Protein AF-A0A7J9ZXG4-F1 (afdb_monomer)

Nearest PDB structures (foldseek):
  6x08-assembly1_B  TM=4.853E-01  e=4.609E+00  Saccharomyces cerevisiae S288C
  3f3g-assembly1_C  TM=4.371E-01  e=4.326E+00  Saccharomyces cerevisiae
  6yxy-assembly1_AY  TM=2.418E-01  e=8.161E+00  Trypanosoma brucei brucei
  5xfu-assembly1_B  TM=2.539E-01  e=9.873E+00  Dioscoreophyllum cumminsii

Sequence (87 aa):
VNNADRLRIDDQWDQVRSRGAPPAIKDGAYHQVRVTHCASTGEIAVHVDGSRTPLMTAVTFASGRVGFGSFDNIGRLRDLTVRGVVR

Structure (mmCIF, N/CA/C/O backbone):
data_AF-A0A7J9ZXG4-F1
#
_entry.id   AF-A0A7J9ZXG4-F1
#
loop_
_atom_site.group_PDB
_atom_site.id
_atom_site.type_symbol
_atom_site.label_atom_id
_atom_site.label_alt_id
_atom_site.label_comp_id
_atom_site.label_asym_id
_atom_site.label_entity_id
_atom_site.label_seq_id
_atom_site.pdbx_PDB_ins_code
_atom_site.Cartn_x
_atom_site.Cartn_y
_atom_site.Cartn_z
_atom_site.occupancy
_atom_site.B_iso_or_equiv
_atom_site.auth_seq_id
_atom_site.auth_comp_id
_atom_site.auth_asym_id
_atom_site.auth_atom_id
_atom_site.pdbx_PDB_model_num
ATOM 1 N N . VAL A 1 1 ? -5.122 18.334 -9.972 1.00 53.34 1 VAL A N 1
ATOM 2 C CA . VAL A 1 1 ? -4.458 18.655 -8.684 1.00 53.34 1 VAL A CA 1
ATOM 3 C C . VAL A 1 1 ? -3.873 20.049 -8.800 1.00 53.34 1 VAL A C 1
ATOM 5 O O . VAL A 1 1 ? -3.278 20.335 -9.828 1.00 53.34 1 VAL A O 1
ATOM 8 N N . ASN A 1 2 ? -4.119 20.924 -7.827 1.00 71.06 2 ASN A N 1
ATOM 9 C CA . ASN A 1 2 ? -4.005 22.387 -7.962 1.00 71.06 2 ASN A CA 1
ATOM 10 C C . ASN A 1 2 ? -2.559 22.916 -7.908 1.00 71.06 2 ASN A C 1
ATOM 12 O O . ASN A 1 2 ? -2.280 23.833 -7.148 1.00 71.06 2 ASN A O 1
ATOM 16 N N . ASN A 1 3 ? -1.633 22.307 -8.655 1.00 74.00 3 ASN A N 1
ATOM 17 C CA . ASN A 1 3 ? -0.214 22.686 -8.712 1.00 74.00 3 ASN A CA 1
ATOM 18 C C . ASN A 1 3 ? 0.516 22.759 -7.353 1.00 74.00 3 ASN A C 1
ATOM 20 O O . ASN A 1 3 ? 1.596 23.330 -7.267 1.00 74.00 3 ASN A O 1
ATOM 24 N N . ALA A 1 4 ? -0.077 22.188 -6.303 1.00 76.19 4 ALA A N 1
ATOM 25 C CA . ALA A 1 4 ? 0.512 22.116 -4.978 1.00 76.19 4 ALA A CA 1
ATOM 26 C C . ALA A 1 4 ? 1.652 21.093 -4.943 1.00 76.19 4 ALA A C 1
ATOM 28 O O . ALA A 1 4 ? 1.614 20.086 -5.664 1.00 76.19 4 ALA A O 1
ATOM 29 N N . ASP A 1 5 ? 2.617 21.337 -4.057 1.00 77.81 5 ASP A N 1
ATOM 30 C CA . ASP A 1 5 ? 3.719 20.418 -3.802 1.00 77.81 5 ASP A CA 1
ATOM 31 C C . ASP A 1 5 ? 3.193 19.035 -3.417 1.00 77.81 5 ASP A C 1
ATOM 33 O O . ASP A 1 5 ? 2.289 18.873 -2.591 1.00 77.81 5 ASP A O 1
ATOM 37 N N . ARG A 1 6 ? 3.768 18.006 -4.042 1.00 77.38 6 ARG A N 1
ATOM 38 C CA . ARG A 1 6 ? 3.462 16.615 -3.715 1.00 77.38 6 ARG A CA 1
ATOM 39 C C . ARG A 1 6 ? 4.301 16.227 -2.507 1.00 77.38 6 ARG A C 1
ATOM 41 O O . ARG A 1 6 ? 5.506 16.029 -2.637 1.00 77.38 6 ARG A O 1
ATOM 48 N N . LEU A 1 7 ? 3.663 16.108 -1.347 1.00 82.38 7 LEU A N 1
ATOM 49 C CA . LEU A 1 7 ? 4.327 15.601 -0.154 1.00 82.38 7 LEU A CA 1
ATOM 50 C C . LEU A 1 7 ? 4.334 14.071 -0.164 1.00 82.38 7 LEU A C 1
ATOM 52 O O . LEU A 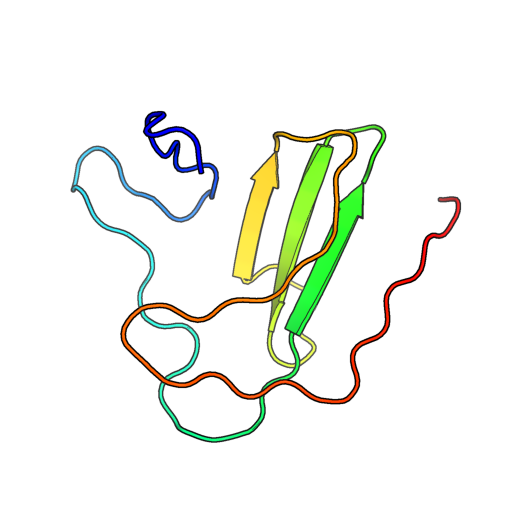1 7 ? 3.295 13.431 -0.339 1.00 82.38 7 LEU A O 1
ATOM 56 N N . ARG A 1 8 ? 5.516 13.494 0.044 1.00 87.06 8 ARG A N 1
ATOM 57 C CA . ARG A 1 8 ? 5.686 12.061 0.277 1.00 87.06 8 ARG A CA 1
ATOM 58 C C . ARG A 1 8 ? 5.366 11.733 1.735 1.00 87.06 8 ARG A C 1
ATOM 60 O O . ARG A 1 8 ? 5.749 12.490 2.620 1.00 87.06 8 ARG A O 1
ATOM 67 N N . ILE A 1 9 ? 4.659 10.630 1.968 1.00 90.75 9 ILE A N 1
ATOM 68 C CA . ILE A 1 9 ? 4.096 10.287 3.288 1.00 90.75 9 ILE A CA 1
ATOM 69 C C . ILE A 1 9 ? 4.415 8.857 3.747 1.00 90.75 9 ILE A C 1
ATOM 71 O O . ILE A 1 9 ? 4.039 8.491 4.856 1.00 90.75 9 ILE A O 1
ATOM 75 N N . ASP A 1 10 ? 5.054 8.046 2.901 1.00 93.12 10 ASP A N 1
ATOM 76 C CA . ASP A 1 10 ? 5.397 6.656 3.204 1.00 93.12 10 ASP A CA 1
ATOM 77 C C . ASP A 1 10 ? 6.683 6.507 4.024 1.00 93.12 10 ASP A C 1
ATOM 79 O O . ASP A 1 10 ? 7.614 7.305 3.916 1.00 93.12 10 ASP A O 1
ATOM 83 N N . ASP A 1 11 ? 6.746 5.415 4.782 1.00 94.69 11 ASP A N 1
ATOM 84 C CA . ASP A 1 11 ? 7.885 4.984 5.599 1.00 94.69 11 ASP A CA 1
ATOM 85 C C . ASP A 1 11 ? 9.065 4.395 4.805 1.00 94.69 11 ASP A C 1
ATOM 87 O O . ASP A 1 11 ? 10.098 4.059 5.383 1.00 94.69 11 ASP A O 1
ATOM 91 N N . GLN A 1 12 ? 8.943 4.272 3.481 1.00 95.00 12 GLN A N 1
ATOM 92 C CA . GLN A 1 12 ? 9.952 3.636 2.632 1.00 95.00 12 GLN A CA 1
ATOM 93 C C . GLN A 1 12 ? 10.966 4.615 2.015 1.00 95.00 12 GLN A C 1
ATOM 95 O O . GLN A 1 12 ? 11.836 4.199 1.243 1.00 95.00 12 GLN A O 1
ATOM 100 N N . TRP A 1 13 ? 10.853 5.913 2.303 1.00 93.81 13 TRP A N 1
ATOM 101 C CA . TRP A 1 13 ? 11.741 6.940 1.762 1.00 93.81 13 TRP A CA 1
ATOM 102 C C . TRP A 1 13 ? 12.962 7.194 2.649 1.00 93.81 13 TRP A C 1
ATOM 104 O O . TRP A 1 13 ? 12.843 7.632 3.791 1.00 93.81 13 TRP A O 1
ATOM 114 N N . ASP A 1 14 ? 14.156 7.014 2.086 1.00 93.06 14 ASP A N 1
ATOM 115 C CA . ASP A 1 14 ? 15.413 7.472 2.673 1.00 93.06 14 ASP A CA 1
ATOM 116 C C . ASP A 1 14 ? 15.721 8.886 2.161 1.00 93.06 14 ASP A C 1
ATOM 118 O O . ASP A 1 14 ? 16.185 9.078 1.031 1.00 93.06 14 ASP A O 1
ATOM 122 N N . GLN A 1 15 ? 15.465 9.886 3.007 1.00 90.56 15 GLN A N 1
ATOM 123 C CA . GLN A 1 15 ? 15.686 11.294 2.674 1.00 90.56 15 GLN A CA 1
ATOM 124 C C . GLN A 1 15 ? 17.166 11.634 2.478 1.00 90.56 15 GLN A C 1
ATOM 126 O O . GLN A 1 15 ? 17.488 12.450 1.617 1.00 90.56 15 GLN A O 1
ATOM 131 N N . VAL A 1 16 ? 18.068 11.005 3.236 1.00 94.06 16 VAL A N 1
ATOM 132 C CA . VAL A 1 16 ? 19.508 11.300 3.178 1.00 94.06 16 VAL A CA 1
ATOM 133 C C . VAL A 1 16 ? 20.096 10.794 1.868 1.00 94.06 16 VAL A C 1
ATOM 135 O O . VAL A 1 16 ? 20.902 11.474 1.236 1.00 94.06 16 VAL A O 1
ATOM 138 N N . ARG A 1 17 ? 19.679 9.602 1.434 1.00 94.38 17 ARG A N 1
ATOM 139 C CA . ARG A 1 17 ? 20.163 9.002 0.185 1.00 94.38 17 ARG A CA 1
ATOM 140 C C . ARG A 1 17 ? 19.352 9.404 -1.040 1.00 94.38 17 ARG A C 1
ATOM 142 O O . ARG A 1 17 ? 19.768 9.072 -2.148 1.00 94.38 17 ARG A O 1
ATOM 149 N N . SER A 1 18 ? 18.221 10.083 -0.849 1.00 92.25 18 SER A N 1
ATOM 150 C CA . SER A 1 18 ? 17.239 10.377 -1.894 1.00 92.25 18 SER A CA 1
ATOM 151 C C . SER A 1 18 ? 16.807 9.105 -2.640 1.00 92.25 18 SER A C 1
ATOM 153 O O . SER A 1 18 ? 16.899 9.003 -3.866 1.00 92.25 18 SER A O 1
ATOM 155 N N . ARG A 1 19 ? 16.408 8.071 -1.884 1.00 94.31 19 ARG A N 1
ATOM 156 C CA . ARG A 1 19 ? 16.058 6.747 -2.428 1.00 94.31 19 ARG A CA 1
ATOM 157 C C . ARG A 1 19 ? 14.760 6.215 -1.834 1.00 94.31 19 ARG A C 1
ATOM 159 O O . ARG A 1 19 ? 14.568 6.247 -0.626 1.00 94.31 19 ARG A O 1
ATOM 166 N N . GLY A 1 20 ? 13.892 5.692 -2.699 1.00 90.94 20 GLY A N 1
ATOM 167 C CA . GLY A 1 20 ? 12.687 4.964 -2.295 1.00 90.94 20 GLY A CA 1
ATOM 168 C C . GLY A 1 20 ? 12.905 3.453 -2.237 1.00 90.94 20 GLY A C 1
ATOM 169 O O . GLY A 1 20 ? 13.980 2.955 -2.587 1.00 90.94 20 GLY A O 1
ATOM 170 N N . ALA A 1 21 ? 11.857 2.729 -1.842 1.00 92.44 21 ALA A N 1
ATOM 171 C CA . ALA A 1 21 ? 11.844 1.271 -1.862 1.00 92.44 21 ALA A CA 1
ATOM 172 C C . ALA A 1 21 ? 12.143 0.683 -3.255 1.00 92.44 21 ALA A C 1
ATOM 174 O O . ALA A 1 21 ? 11.808 1.284 -4.282 1.00 92.44 21 ALA A O 1
ATOM 175 N N . PRO A 1 22 ? 12.735 -0.525 -3.306 1.00 93.06 22 PRO A N 1
ATOM 176 C CA . PRO A 1 22 ? 12.818 -1.292 -4.540 1.00 93.06 22 PRO A CA 1
ATOM 177 C C . PRO A 1 22 ? 11.414 -1.673 -5.054 1.00 93.06 22 PRO A C 1
ATOM 179 O O . PRO A 1 22 ? 10.454 -1.682 -4.280 1.00 93.06 22 PRO A O 1
ATOM 182 N N . PRO A 1 23 ? 11.277 -2.057 -6.338 1.00 91.88 23 PRO A N 1
ATOM 183 C CA . PRO A 1 23 ? 9.999 -2.506 -6.883 1.00 91.88 23 PRO A CA 1
ATOM 184 C C . PRO A 1 23 ? 9.430 -3.696 -6.102 1.00 91.88 23 PRO A C 1
ATOM 186 O O . PRO A 1 23 ? 10.106 -4.719 -5.953 1.00 91.88 23 PRO A O 1
ATOM 189 N N . ALA A 1 24 ? 8.187 -3.566 -5.637 1.00 93.56 24 ALA A N 1
ATOM 190 C CA . ALA A 1 24 ? 7.470 -4.630 -4.933 1.00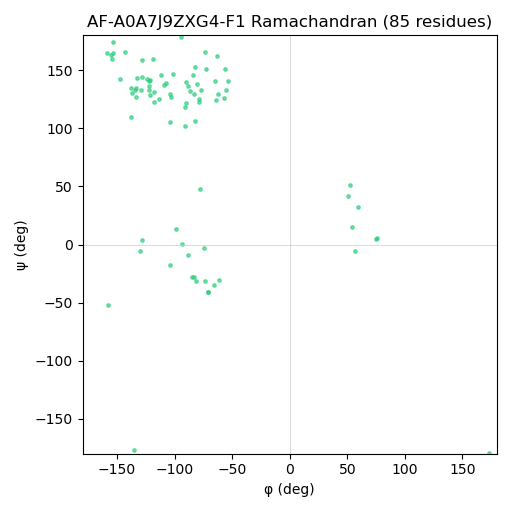 93.56 24 ALA A CA 1
ATOM 191 C C . ALA A 1 24 ? 6.833 -5.653 -5.888 1.00 93.56 24 ALA A C 1
ATOM 193 O O . ALA A 1 24 ? 6.759 -6.832 -5.562 1.00 93.56 24 ALA A O 1
ATOM 194 N N . ILE A 1 25 ? 6.421 -5.203 -7.075 1.00 93.56 25 ILE A N 1
ATOM 195 C CA . ILE A 1 25 ? 5.892 -6.022 -8.171 1.00 93.56 25 ILE A CA 1
ATOM 196 C C . ILE A 1 25 ? 6.847 -5.862 -9.354 1.00 93.56 25 ILE A C 1
ATOM 198 O O . ILE A 1 25 ? 7.254 -4.741 -9.670 1.00 93.56 25 ILE A O 1
ATOM 202 N N . LYS A 1 26 ? 7.253 -6.976 -9.967 1.00 94.44 26 LYS A N 1
ATOM 203 C CA . LYS A 1 26 ? 8.303 -7.013 -11.006 1.00 94.44 26 LYS A CA 1
ATOM 204 C C . LYS A 1 26 ? 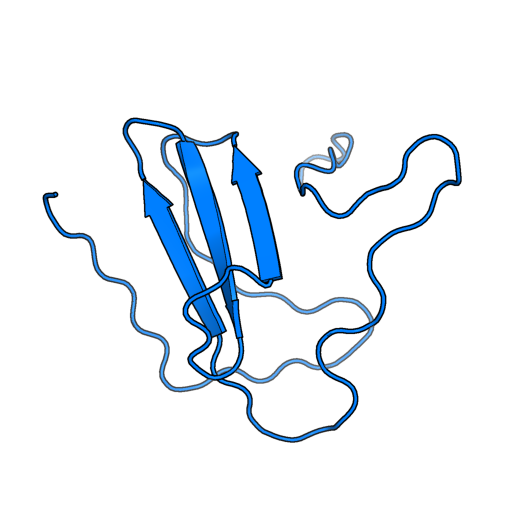7.876 -7.739 -12.281 1.00 94.44 26 LYS A C 1
ATOM 206 O O . LYS A 1 26 ? 8.690 -7.910 -13.183 1.00 94.44 26 LYS A O 1
ATOM 211 N N . ASP A 1 27 ? 6.624 -8.163 -12.348 1.00 94.88 27 ASP A N 1
ATOM 212 C CA . ASP A 1 27 ? 6.062 -8.895 -13.472 1.00 94.88 27 ASP A CA 1
ATOM 213 C C . ASP A 1 27 ? 4.677 -8.336 -13.849 1.00 94.88 27 ASP A C 1
ATOM 215 O O . ASP A 1 27 ? 4.238 -7.307 -13.331 1.00 94.88 27 ASP A O 1
ATOM 219 N N . GLY A 1 28 ? 4.034 -8.971 -14.832 1.00 93.81 28 GLY A N 1
ATOM 220 C CA . GLY A 1 28 ? 2.716 -8.585 -15.339 1.00 93.81 28 GLY A CA 1
ATOM 221 C C . GLY A 1 28 ? 1.553 -9.405 -14.775 1.00 93.81 28 GLY A C 1
ATOM 222 O O . GLY A 1 28 ? 0.471 -9.382 -15.367 1.00 93.81 28 GLY A O 1
ATOM 223 N N . ALA A 1 29 ? 1.761 -10.182 -13.710 1.00 96.56 29 ALA A N 1
ATOM 224 C CA . ALA A 1 29 ? 0.712 -10.987 -13.104 1.00 96.56 29 ALA A CA 1
ATOM 225 C C . ALA A 1 29 ? -0.280 -10.122 -12.307 1.00 96.56 29 ALA A C 1
ATOM 227 O O . ALA A 1 29 ? -0.058 -8.947 -12.012 1.00 96.56 29 ALA A O 1
ATOM 228 N N . TYR A 1 30 ? -1.424 -10.713 -11.959 1.00 97.38 30 TYR A N 1
ATOM 229 C CA . TYR A 1 30 ? -2.351 -10.090 -11.019 1.00 97.38 30 TYR A CA 1
ATOM 230 C C . TYR A 1 30 ? -1.848 -10.294 -9.589 1.00 97.38 30 TYR A C 1
ATOM 232 O O . TYR A 1 30 ? -1.687 -11.433 -9.159 1.00 97.38 30 TYR A O 1
ATOM 240 N N . HIS A 1 31 ? -1.702 -9.198 -8.849 1.00 97.50 31 HIS A N 1
ATOM 241 C CA . HIS A 1 31 ? -1.348 -9.196 -7.430 1.00 97.50 31 HIS A CA 1
ATOM 242 C C . HIS A 1 31 ? -2.518 -8.718 -6.580 1.00 97.50 31 HIS A C 1
ATOM 244 O O . HIS A 1 31 ? -3.287 -7.845 -6.993 1.00 97.50 31 HIS A O 1
ATOM 250 N N . GL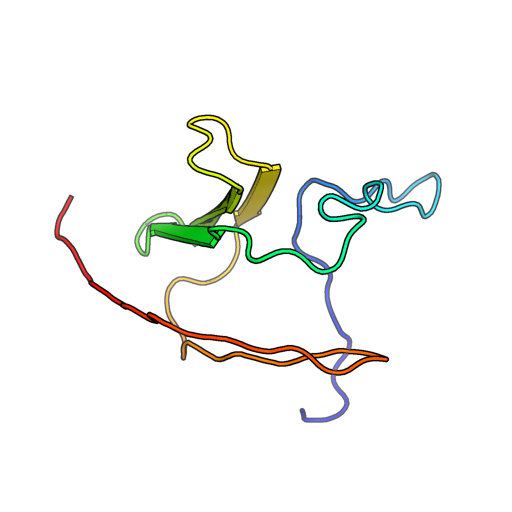N A 1 32 ? -2.642 -9.272 -5.376 1.00 97.75 32 GLN A N 1
ATOM 251 C CA . GLN A 1 32 ? -3.685 -8.859 -4.440 1.00 97.75 32 GLN A CA 1
ATOM 252 C C . GLN A 1 32 ? -3.165 -7.735 -3.556 1.00 97.75 32 GLN A C 1
ATOM 254 O O . GLN A 1 32 ? -2.227 -7.934 -2.788 1.00 97.75 32 GLN A O 1
ATOM 259 N N . VAL A 1 33 ? -3.795 -6.562 -3.620 1.00 97.12 33 VAL A N 1
ATOM 260 C CA . VAL A 1 33 ? -3.413 -5.406 -2.801 1.00 97.12 33 VAL A CA 1
ATOM 261 C C . VAL A 1 33 ? -4.525 -5.084 -1.813 1.00 97.12 33 VAL A C 1
ATOM 263 O O . VAL A 1 33 ? -5.669 -4.848 -2.200 1.00 97.12 33 VAL A O 1
ATOM 266 N N . ARG A 1 34 ? -4.181 -5.037 -0.524 1.00 96.88 34 ARG A N 1
ATOM 267 C CA . ARG A 1 34 ? -5.080 -4.609 0.552 1.00 96.88 34 ARG A CA 1
ATOM 268 C C . ARG A 1 34 ? -4.524 -3.365 1.226 1.00 96.88 34 ARG A C 1
ATOM 270 O O . ARG A 1 34 ? -3.437 -3.400 1.799 1.00 96.88 34 ARG A O 1
ATOM 277 N N . VAL A 1 35 ? -5.319 -2.303 1.235 1.00 95.50 35 VAL A N 1
ATOM 278 C CA . VAL A 1 35 ? -5.050 -1.095 2.018 1.00 95.50 35 VAL A CA 1
ATOM 279 C C . VAL A 1 35 ? -5.951 -1.109 3.246 1.00 95.50 35 VAL A C 1
ATOM 281 O O . VAL A 1 35 ? -7.163 -1.273 3.124 1.00 95.50 35 VAL A O 1
ATOM 284 N N . THR A 1 36 ? -5.366 -0.955 4.429 1.00 95.00 36 THR A N 1
ATOM 285 C CA . THR A 1 36 ? -6.110 -0.708 5.668 1.00 95.00 36 THR A CA 1
ATOM 286 C C . THR A 1 36 ? -5.911 0.735 6.088 1.00 95.00 36 THR A C 1
ATOM 288 O O . THR A 1 36 ? -4.791 1.236 6.014 1.00 95.00 36 THR A O 1
ATOM 291 N N . HIS A 1 37 ? -6.981 1.376 6.551 1.00 94.12 37 HIS A N 1
ATOM 292 C CA . HIS A 1 37 ? -6.951 2.738 7.071 1.00 94.12 37 HIS A CA 1
ATOM 293 C C . HIS A 1 37 ? -7.719 2.806 8.391 1.00 94.12 37 HIS A C 1
ATOM 295 O O . HIS A 1 37 ? -8.862 2.351 8.462 1.00 94.12 37 HIS A O 1
ATOM 301 N N . CYS A 1 38 ? -7.091 3.337 9.439 1.00 92.62 38 CYS A N 1
ATOM 302 C CA . CYS A 1 38 ? -7.738 3.577 10.723 1.00 92.62 38 CYS A CA 1
ATOM 303 C C . CYS A 1 38 ? -8.040 5.070 10.862 1.00 92.62 38 CYS A C 1
ATOM 305 O O . CYS A 1 38 ? -7.143 5.870 11.097 1.00 92.62 38 CYS A O 1
ATOM 307 N N . ALA A 1 39 ? -9.310 5.454 10.720 1.00 90.38 39 ALA A N 1
ATOM 308 C CA . ALA A 1 39 ? -9.703 6.864 10.694 1.00 90.38 39 ALA A CA 1
ATOM 309 C C . ALA A 1 39 ? -9.372 7.629 11.990 1.00 90.38 39 ALA A C 1
ATOM 311 O O . ALA A 1 39 ? -9.100 8.824 11.931 1.00 90.38 39 ALA A O 1
ATOM 312 N N . SER A 1 40 ? -9.375 6.956 13.148 1.00 90.38 40 SER A N 1
ATOM 313 C CA . SER A 1 40 ? -9.084 7.587 14.443 1.00 90.38 40 SER A CA 1
ATOM 314 C C . SER A 1 40 ? -7.604 7.908 14.643 1.00 90.38 40 SER A C 1
ATOM 316 O O . SER A 1 40 ? -7.291 8.886 15.315 1.00 90.38 40 SER A O 1
ATOM 318 N N . THR A 1 41 ? -6.699 7.107 14.075 1.00 90.81 41 THR A N 1
ATOM 319 C CA . THR A 1 41 ? -5.244 7.299 14.205 1.00 90.81 41 THR A CA 1
ATOM 320 C C . THR A 1 41 ? -4.608 7.882 12.945 1.00 90.81 41 THR A C 1
ATOM 322 O O . THR A 1 41 ? -3.495 8.392 12.995 1.00 90.81 41 THR A O 1
ATOM 325 N N . GLY A 1 42 ? -5.296 7.808 11.805 1.00 91.50 42 GLY A N 1
ATOM 326 C CA . GLY A 1 42 ? -4.756 8.160 10.494 1.00 91.50 42 GLY A CA 1
ATOM 327 C C . GLY A 1 42 ? -3.792 7.120 9.916 1.00 91.50 42 GLY A C 1
ATOM 328 O O . GLY A 1 42 ? -3.228 7.370 8.851 1.00 91.50 42 GLY A O 1
ATOM 329 N N . GLU A 1 43 ? -3.601 5.976 10.587 1.00 93.62 43 GLU A N 1
ATOM 330 C CA . GLU A 1 43 ? -2.723 4.895 10.130 1.00 93.62 43 GLU A CA 1
ATOM 331 C C . GLU A 1 43 ? -3.202 4.320 8.800 1.00 93.62 43 GLU A C 1
ATOM 333 O O . GLU A 1 43 ? -4.362 3.925 8.658 1.00 93.62 43 GLU A O 1
ATOM 338 N N . ILE A 1 44 ? -2.281 4.216 7.848 1.00 95.56 44 ILE A N 1
ATOM 339 C CA . ILE A 1 44 ? -2.463 3.569 6.554 1.00 95.56 44 ILE A CA 1
ATOM 340 C C . ILE A 1 44 ? -1.414 2.469 6.435 1.00 95.56 44 ILE A C 1
ATOM 342 O O . ILE A 1 44 ? -0.232 2.702 6.679 1.00 95.56 44 ILE A O 1
ATOM 346 N N . ALA A 1 45 ? -1.837 1.278 6.021 1.00 96.75 45 ALA A N 1
ATOM 347 C CA . ALA A 1 45 ? -0.935 0.162 5.771 1.00 96.75 45 ALA A CA 1
ATOM 348 C C . ALA A 1 45 ? -1.311 -0.574 4.482 1.00 96.75 45 ALA A C 1
ATOM 350 O O . ALA A 1 45 ? -2.469 -0.944 4.265 1.00 96.75 45 ALA A O 1
ATOM 351 N N . VAL A 1 46 ? -0.314 -0.798 3.630 1.00 97.38 46 VAL A N 1
ATOM 352 C CA . VAL A 1 46 ? -0.452 -1.487 2.345 1.00 97.38 46 VAL A CA 1
ATOM 353 C C . VAL A 1 46 ? 0.110 -2.895 2.465 1.00 97.38 46 VAL A C 1
ATOM 355 O O . VAL A 1 46 ? 1.240 -3.086 2.902 1.00 97.38 46 VAL A O 1
ATOM 358 N N . HIS A 1 47 ? -0.672 -3.884 2.048 1.00 98.06 47 HIS A N 1
ATOM 359 C CA . HIS A 1 47 ? -0.301 -5.295 2.043 1.00 98.06 47 HIS A CA 1
ATOM 360 C C . HIS A 1 47 ? -0.414 -5.838 0.625 1.00 98.06 47 HIS A C 1
ATOM 362 O O . HIS A 1 47 ? -1.371 -5.517 -0.083 1.00 98.06 47 HIS A O 1
ATOM 368 N N . VAL A 1 48 ? 0.534 -6.687 0.241 1.00 97.88 48 VAL A N 1
ATOM 369 C CA . VAL A 1 48 ? 0.594 -7.314 -1.082 1.00 97.88 48 VAL A CA 1
ATOM 370 C C . VAL A 1 48 ? 0.568 -8.832 -0.915 1.00 97.88 48 VAL A C 1
ATOM 372 O O . VAL A 1 48 ? 1.118 -9.361 0.053 1.00 97.88 48 VAL A O 1
ATOM 375 N N . ASP A 1 49 ? -0.140 -9.512 -1.813 1.00 97.56 49 ASP A N 1
ATOM 376 C CA . ASP A 1 49 ? -0.230 -10.970 -1.943 1.00 97.56 49 ASP A CA 1
ATOM 377 C C . ASP A 1 49 ? -0.573 -11.699 -0.637 1.00 97.56 49 ASP A C 1
ATOM 379 O O . ASP A 1 49 ? -0.026 -12.743 -0.291 1.00 97.56 49 ASP A O 1
ATOM 383 N N . GLY A 1 50 ? -1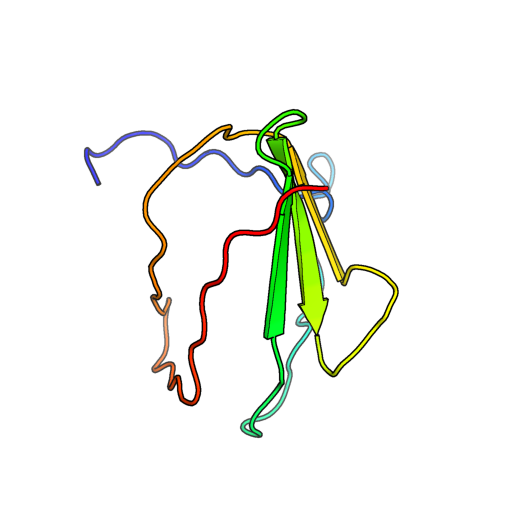.512 -11.123 0.119 1.00 96.50 50 GLY A N 1
ATOM 384 C CA . GLY A 1 50 ? -2.023 -11.719 1.355 1.00 96.50 50 GLY A CA 1
ATOM 385 C C . GLY A 1 50 ? -1.089 -11.603 2.562 1.00 96.50 50 GLY A C 1
ATOM 386 O O . GLY A 1 50 ? -1.429 -12.126 3.625 1.00 96.50 50 GLY A O 1
ATOM 387 N N . SER A 1 51 ? 0.040 -10.890 2.447 1.00 97.50 51 SER A N 1
ATOM 388 C CA . SER A 1 51 ? 0.961 -10.678 3.567 1.00 97.50 51 SER A CA 1
ATOM 389 C C . SER A 1 51 ? 0.249 -10.107 4.804 1.00 97.50 51 SER A C 1
ATOM 391 O O . SER A 1 51 ? -0.633 -9.241 4.719 1.00 97.50 51 SER A O 1
ATOM 393 N N . ARG A 1 52 ? 0.652 -10.603 5.981 1.00 96.12 52 ARG A N 1
ATOM 394 C CA . ARG A 1 52 ? 0.242 -10.062 7.288 1.00 96.12 52 ARG A CA 1
ATOM 395 C C . ARG A 1 52 ? 1.089 -8.866 7.709 1.00 96.12 52 ARG A C 1
ATOM 397 O O . ARG A 1 52 ? 0.595 -8.010 8.430 1.00 96.12 52 ARG A O 1
ATOM 404 N N . THR A 1 53 ? 2.334 -8.809 7.249 1.00 96.75 53 THR A N 1
ATOM 405 C CA . THR A 1 53 ? 3.223 -7.670 7.473 1.00 96.75 53 THR A CA 1
ATOM 406 C C . THR A 1 53 ? 2.971 -6.637 6.378 1.00 96.75 53 THR A C 1
ATOM 408 O O . THR A 1 53 ? 2.912 -7.023 5.202 1.00 96.75 53 THR A O 1
ATOM 411 N N . PRO A 1 54 ? 2.810 -5.349 6.718 1.00 97.88 54 PRO A N 1
ATOM 412 C CA . PRO A 1 54 ? 2.667 -4.316 5.709 1.00 97.88 54 PRO A CA 1
ATOM 413 C C . PRO A 1 54 ? 3.950 -4.193 4.884 1.00 97.88 54 PRO A C 1
ATOM 415 O O . PRO A 1 54 ? 5.056 -4.273 5.411 1.00 97.88 54 PRO A O 1
ATOM 418 N N . LEU A 1 55 ? 3.786 -3.993 3.580 1.00 97.50 55 LEU A N 1
ATOM 419 C CA . L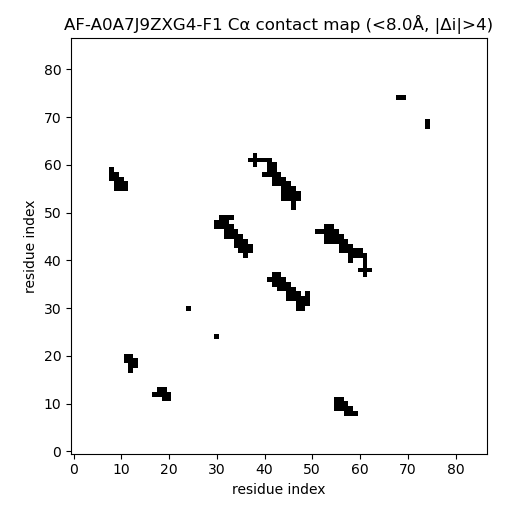EU A 1 55 ? 4.872 -3.604 2.686 1.00 97.50 55 LEU A CA 1
ATOM 420 C C . LEU A 1 55 ? 5.292 -2.152 2.956 1.00 97.50 55 LEU A C 1
ATOM 422 O O . LEU A 1 55 ? 6.477 -1.844 2.912 1.00 97.50 55 LEU A O 1
ATOM 426 N N . MET A 1 56 ? 4.308 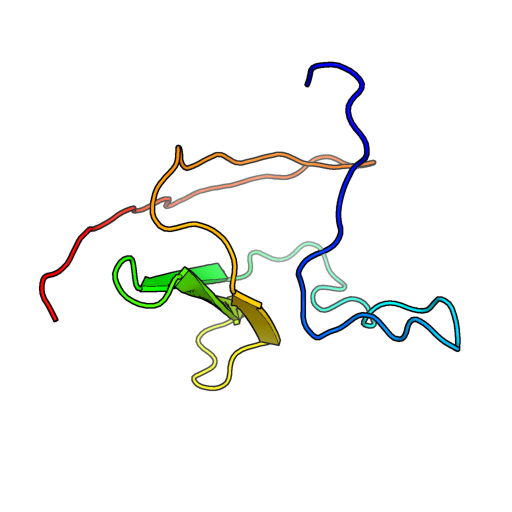-1.282 3.188 1.00 96.44 56 MET A N 1
ATOM 427 C CA . MET A 1 56 ? 4.463 0.168 3.316 1.00 96.44 56 MET A CA 1
ATOM 428 C C . MET A 1 56 ? 3.428 0.711 4.303 1.00 96.44 56 MET A C 1
ATOM 430 O O . MET A 1 56 ? 2.274 0.258 4.290 1.00 96.44 56 MET A O 1
ATOM 434 N N . THR A 1 57 ? 3.816 1.697 5.111 1.00 96.81 57 THR A N 1
ATOM 435 C CA . THR A 1 57 ? 2.924 2.414 6.034 1.00 96.81 57 THR A CA 1
ATOM 436 C C . THR A 1 57 ? 3.019 3.934 5.882 1.00 96.81 57 THR A C 1
ATOM 438 O O . THR A 1 57 ? 3.981 4.458 5.325 1.00 96.81 57 THR A O 1
ATOM 441 N N . ALA A 1 58 ? 1.981 4.646 6.328 1.00 94.94 58 ALA A N 1
ATOM 442 C CA . ALA A 1 58 ? 1.912 6.109 6.372 1.00 94.94 58 ALA A CA 1
ATOM 443 C C . ALA A 1 58 ? 0.932 6.569 7.471 1.00 94.94 58 ALA A C 1
ATOM 445 O O . ALA A 1 58 ? 0.044 5.809 7.860 1.00 94.94 58 ALA A O 1
ATOM 446 N N . VAL A 1 59 ? 1.045 7.819 7.939 1.00 91.50 59 VAL A N 1
ATOM 447 C CA . VAL A 1 59 ? 0.118 8.419 8.924 1.00 91.50 59 VAL A CA 1
ATOM 448 C C . VAL A 1 59 ? -0.212 9.849 8.524 1.00 91.50 59 VAL A C 1
ATOM 450 O O . VAL A 1 59 ? 0.663 10.713 8.569 1.00 91.50 59 VAL A O 1
ATOM 453 N N . THR A 1 60 ? -1.447 10.124 8.086 1.00 81.56 60 THR A N 1
ATOM 454 C CA . THR A 1 60 ? -1.751 11.486 7.605 1.00 81.56 60 THR A CA 1
ATOM 455 C C . THR A 1 60 ? -3.230 11.885 7.611 1.00 81.56 60 THR A C 1
ATOM 457 O O . THR A 1 60 ? -3.560 12.953 8.123 1.00 81.56 60 THR A O 1
ATOM 460 N N . PHE A 1 61 ? -4.127 11.087 7.021 1.00 81.00 61 PHE A N 1
ATOM 461 C CA . PHE A 1 61 ? -5.496 11.528 6.721 1.00 81.00 61 PHE A CA 1
ATOM 462 C C . PHE A 1 61 ? -6.516 10.839 7.628 1.00 81.00 61 PHE A C 1
ATOM 464 O O . PHE A 1 61 ? -6.456 9.629 7.799 1.00 81.00 61 PHE A O 1
ATOM 471 N N . ALA A 1 62 ? -7.500 11.575 8.151 1.00 85.12 62 ALA A N 1
ATOM 472 C CA . ALA A 1 62 ? -8.631 10.982 8.878 1.00 85.12 62 ALA A CA 1
ATOM 473 C C . ALA A 1 62 ? -9.761 10.518 7.938 1.00 85.12 62 ALA A C 1
ATOM 475 O O . ALA A 1 62 ? -10.507 9.596 8.258 1.00 85.12 62 ALA A O 1
ATOM 476 N N . SER A 1 63 ? -9.901 11.149 6.766 1.00 86.19 63 SER A N 1
ATOM 477 C CA . SER A 1 63 ? -10.911 10.805 5.759 1.00 86.19 63 SER A CA 1
ATOM 478 C C . SER A 1 63 ? -10.516 11.303 4.365 1.00 86.19 63 SER A C 1
ATOM 480 O O . SER A 1 63 ? -9.624 12.140 4.218 1.00 86.19 63 SER A O 1
ATOM 482 N N . GLY A 1 64 ? -11.182 10.783 3.333 1.00 87.38 64 GLY A N 1
ATOM 483 C CA . GLY A 1 64 ? -10.954 11.173 1.946 1.00 87.38 64 GLY A CA 1
ATOM 484 C C . GLY A 1 64 ? -11.725 10.300 0.959 1.00 87.38 64 GLY A C 1
ATOM 485 O O . GLY A 1 64 ? -12.451 9.384 1.343 1.00 87.38 64 GLY A O 1
ATOM 486 N N . ARG A 1 65 ? -11.565 10.590 -0.335 1.00 90.12 65 ARG A N 1
ATOM 487 C CA . ARG A 1 65 ? -12.083 9.732 -1.410 1.00 90.12 65 ARG A CA 1
ATOM 488 C C . ARG A 1 65 ? -11.100 8.600 -1.700 1.00 90.12 65 ARG A C 1
ATOM 490 O O . ARG A 1 65 ? -9.892 8.817 -1.681 1.00 90.12 65 ARG A O 1
ATOM 497 N N . VAL A 1 66 ? -11.629 7.431 -2.053 1.00 90.00 66 VAL A N 1
ATOM 498 C CA . VAL A 1 66 ? -10.845 6.320 -2.609 1.00 90.00 66 VAL A CA 1
ATOM 499 C C . VAL A 1 66 ? -10.776 6.476 -4.126 1.00 90.00 66 VAL A C 1
ATOM 501 O O . VAL A 1 66 ? -11.779 6.793 -4.764 1.00 90.00 66 VAL A O 1
ATOM 504 N N . GLY A 1 67 ? -9.599 6.259 -4.705 1.00 89.62 67 GLY A N 1
ATOM 505 C CA . GLY A 1 67 ? -9.385 6.343 -6.145 1.00 89.62 67 GLY A CA 1
ATOM 506 C C . GLY A 1 67 ? -8.229 5.465 -6.600 1.00 89.62 67 GLY A C 1
ATOM 507 O O . GLY A 1 67 ? -7.421 5.014 -5.791 1.00 89.62 67 GLY A O 1
ATOM 508 N N . PHE A 1 68 ? -8.165 5.242 -7.910 1.00 88.44 68 PHE A N 1
ATOM 509 C CA . PHE A 1 68 ? -7.130 4.455 -8.570 1.00 88.44 68 PHE A CA 1
ATOM 510 C C . PHE A 1 68 ? -6.546 5.272 -9.710 1.00 88.44 68 PHE A C 1
ATOM 512 O O . PHE A 1 68 ? -7.258 6.022 -10.378 1.00 88.44 68 PHE A O 1
ATOM 519 N N . GLY A 1 69 ? -5.249 5.117 -9.926 1.00 88.94 69 GLY A N 1
ATOM 520 C CA . GLY A 1 69 ? -4.537 5.764 -11.011 1.00 88.94 69 GLY A CA 1
ATOM 521 C C . GLY A 1 69 ? -3.302 4.963 -11.373 1.00 88.94 69 GLY A C 1
ATOM 522 O O . GLY A 1 69 ? -2.848 4.116 -10.603 1.00 88.94 69 GLY A O 1
ATOM 523 N N . SE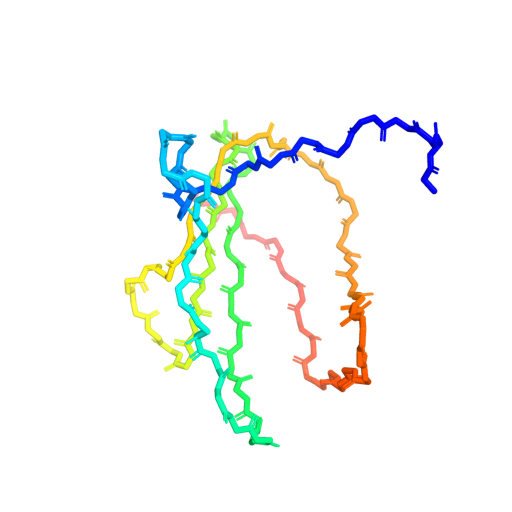R A 1 70 ? -2.770 5.240 -12.552 1.00 89.31 70 SER A N 1
ATOM 524 C CA . SER A 1 70 ? -1.466 4.757 -12.975 1.00 89.31 70 SER A CA 1
ATOM 525 C C . SER A 1 70 ? -0.540 5.939 -13.238 1.00 89.31 70 SER A C 1
ATOM 527 O O . SER A 1 70 ? -0.983 7.077 -13.410 1.00 89.31 70 SER A O 1
ATOM 529 N N . PHE A 1 71 ? 0.757 5.666 -13.224 1.00 86.44 71 PHE A N 1
ATOM 530 C CA . PHE A 1 71 ? 1.802 6.633 -13.521 1.00 86.44 71 PHE A CA 1
ATOM 531 C C . PHE A 1 71 ? 2.802 5.962 -14.463 1.00 86.44 71 PHE A C 1
ATOM 533 O O . PHE A 1 71 ? 3.138 4.798 -14.249 1.00 86.44 71 PHE A O 1
ATOM 540 N N . ASP A 1 72 ? 3.190 6.658 -15.531 1.00 90.12 72 ASP A N 1
ATOM 541 C CA . ASP A 1 72 ? 4.107 6.225 -16.602 1.00 90.12 72 ASP A CA 1
ATOM 542 C C . ASP A 1 72 ? 3.759 4.933 -17.372 1.00 90.12 72 ASP A C 1
ATOM 544 O O . ASP A 1 72 ? 4.419 4.612 -18.359 1.00 90.12 72 ASP A O 1
ATOM 548 N N . ASN A 1 73 ? 2.714 4.192 -16.987 1.00 87.38 73 ASN A N 1
ATOM 549 C CA . ASN A 1 73 ? 2.270 2.990 -17.696 1.00 87.38 73 ASN A CA 1
ATOM 550 C C . ASN A 1 73 ? 0.768 2.696 -17.499 1.00 87.38 73 ASN A C 1
ATOM 552 O O . ASN A 1 73 ? 0.073 3.366 -16.730 1.00 87.38 73 ASN A O 1
ATOM 556 N N . ILE A 1 74 ? 0.254 1.684 -18.202 1.00 90.94 74 ILE A N 1
ATOM 557 C CA . ILE A 1 74 ? -1.126 1.200 -18.099 1.00 90.94 74 ILE A CA 1
ATOM 558 C C . ILE A 1 74 ? -1.272 0.313 -16.858 1.00 90.94 74 ILE A C 1
ATOM 560 O O . ILE A 1 74 ? -0.617 -0.719 -16.737 1.00 90.94 74 ILE A O 1
ATOM 564 N N . GLY A 1 75 ? -2.193 0.682 -15.967 1.00 90.38 75 GLY A N 1
ATOM 565 C CA . GLY A 1 75 ? -2.657 -0.169 -14.869 1.00 90.38 75 GLY A CA 1
ATOM 566 C C . GLY A 1 75 ? -4.008 -0.814 -15.189 1.00 90.38 75 GLY A C 1
ATOM 567 O O . GLY A 1 75 ? -4.852 -0.204 -15.846 1.00 90.38 75 GLY A O 1
ATOM 568 N N . ARG A 1 76 ? -4.237 -2.040 -14.708 1.00 93.75 76 ARG A N 1
ATOM 569 C CA . ARG A 1 76 ? -5.550 -2.707 -14.742 1.00 93.75 76 ARG A CA 1
ATOM 570 C C . ARG A 1 76 ? -5.967 -3.069 -13.323 1.00 93.75 76 ARG A C 1
ATOM 572 O O . ARG A 1 76 ? -5.160 -3.587 -12.560 1.00 93.75 76 ARG A O 1
ATOM 579 N N . LEU A 1 77 ? -7.233 -2.832 -12.998 1.00 94.56 77 LEU A N 1
ATOM 580 C CA . LEU A 1 77 ? -7.840 -3.183 -11.717 1.00 94.56 77 LEU A CA 1
ATOM 581 C C . LEU A 1 77 ? -9.060 -4.068 -11.972 1.00 94.56 77 LEU A C 1
ATOM 583 O O . LEU A 1 77 ? -9.807 -3.838 -12.922 1.00 94.56 77 LEU A O 1
ATOM 587 N N . ARG A 1 78 ? -9.272 -5.053 -11.103 1.00 96.38 78 ARG A N 1
ATOM 588 C CA . ARG A 1 78 ? -10.516 -5.819 -11.001 1.00 96.38 78 ARG A CA 1
ATOM 589 C C . ARG A 1 78 ? -10.799 -6.141 -9.537 1.00 96.38 78 ARG A C 1
ATOM 591 O O . ARG A 1 78 ? -9.913 -5.983 -8.703 1.00 96.38 78 ARG A O 1
ATOM 598 N N . ASP A 1 79 ? -12.028 -6.560 -9.254 1.00 96.50 79 ASP A N 1
ATOM 599 C CA . ASP A 1 79 ? -12.458 -7.060 -7.940 1.00 96.50 79 ASP A CA 1
ATOM 600 C C . ASP A 1 79 ? -12.294 -6.054 -6.785 1.00 96.50 79 ASP A C 1
ATOM 602 O O . ASP A 1 79 ? -12.071 -6.415 -5.628 1.00 96.50 79 ASP A O 1
ATOM 606 N N . LEU A 1 80 ? -12.442 -4.760 -7.090 1.00 94.50 80 LEU A N 1
ATOM 607 C CA . LEU A 1 80 ? -12.387 -3.706 -6.087 1.00 94.50 80 LEU A CA 1
ATOM 608 C C . LEU A 1 80 ? -13.541 -3.833 -5.090 1.00 94.50 80 LEU A C 1
ATOM 610 O O . LEU A 1 80 ? -14.712 -3.750 -5.451 1.00 94.50 80 LEU A O 1
ATOM 614 N N . THR A 1 81 ? -13.188 -3.913 -3.812 1.00 95.81 81 THR A N 1
ATOM 615 C CA . THR A 1 81 ? -14.127 -3.813 -2.699 1.00 95.81 81 THR A CA 1
ATOM 616 C C . THR A 1 81 ? -13.627 -2.782 -1.694 1.00 95.81 81 THR A C 1
ATOM 618 O O . THR A 1 81 ? -12.468 -2.817 -1.288 1.00 95.81 81 THR A O 1
ATOM 621 N N . VAL A 1 82 ? -14.516 -1.891 -1.252 1.00 94.81 82 VAL A N 1
ATOM 622 C CA . VAL A 1 82 ? -14.260 -0.938 -0.164 1.00 94.81 82 VAL A CA 1
ATOM 623 C C . VAL A 1 82 ? -15.292 -1.180 0.928 1.00 94.81 82 VAL A C 1
ATOM 625 O O . VAL A 1 82 ? -16.487 -1.257 0.648 1.00 94.81 82 VAL A O 1
ATOM 628 N N . ARG A 1 83 ? -14.835 -1.337 2.171 1.00 93.94 83 ARG A N 1
ATOM 629 C CA . ARG A 1 83 ? -15.698 -1.573 3.333 1.00 93.94 83 ARG A CA 1
ATOM 630 C C . ARG A 1 83 ? -15.209 -0.742 4.508 1.00 93.94 83 ARG A C 1
ATOM 632 O O . ARG A 1 83 ? -14.016 -0.734 4.795 1.00 93.94 83 ARG A O 1
ATOM 639 N N . GLY A 1 84 ? -16.141 -0.087 5.188 1.00 91.00 84 GLY A N 1
ATOM 640 C CA . GLY A 1 84 ? -15.927 0.420 6.538 1.00 91.00 84 GLY A CA 1
ATOM 641 C C . GLY A 1 84 ? -16.326 -0.651 7.545 1.00 91.00 84 GLY A C 1
ATOM 642 O O . GLY A 1 84 ? -17.327 -1.339 7.349 1.00 91.00 84 GLY A O 1
ATOM 643 N N . VAL A 1 85 ? -15.548 -0.798 8.610 1.00 85.31 85 VAL A N 1
ATOM 644 C CA . VAL A 1 85 ? -15.883 -1.651 9.754 1.00 85.31 85 VAL A CA 1
ATOM 645 C C . VAL A 1 85 ? -15.646 -0.857 11.031 1.00 85.31 85 VAL A C 1
ATOM 647 O O . VAL A 1 85 ? -14.717 -0.051 11.094 1.00 85.31 85 VAL A O 1
ATOM 650 N N . VAL A 1 86 ? -16.499 -1.062 12.031 1.00 75.75 86 VAL A N 1
ATOM 651 C CA . VAL A 1 86 ? -16.247 -0.554 13.383 1.00 75.75 86 VAL A CA 1
ATOM 652 C C . VAL A 1 86 ? -15.213 -1.485 14.020 1.00 75.75 86 VAL A C 1
ATOM 654 O O . VAL A 1 86 ? -15.326 -2.703 13.867 1.00 75.75 86 VAL A O 1
ATOM 657 N N . ARG A 1 87 ? -14.179 -0.912 14.638 1.00 60.88 87 ARG A N 1
ATOM 658 C CA . ARG A 1 87 ? -13.156 -1.666 15.373 1.00 60.88 87 ARG A CA 1
ATOM 659 C C . ARG A 1 87 ? -13.624 -1.971 16.787 1.00 60.88 87 ARG A C 1
ATOM 661 O O . ARG A 1 87 ? -14.282 -1.082 17.369 1.00 60.88 87 ARG A O 1
#

Secondary structure (DSSP, 8-state):
--S------BTT-BTTTTB-PPPS--SSS---EEEEEETTTTEEEEEETT-SS-SEEEE--S--------SSS-----S--------

Radius of gyration: 14.52 Å; Cα contacts (8 Å, |Δi|>4): 86; chains: 1; bounding box: 36×34×34 Å

pLDDT: mean 90.83, std 7.84, range [53.34, 98.06]

Foldseek 3Di:
DPPDDDDDFKPQADPVVRDGDDDPDDDDDDKDWDWDADLVFQKIFIDIRPDPDGPIIGRDHNDDDDDDDDDPDDDDDDDDDDDDDDD

Solvent-accessible surface area (backbone atoms only — not comparable to full-atom values): 6192 Å² total; per-residue (Å²): 129,91,83,65,84,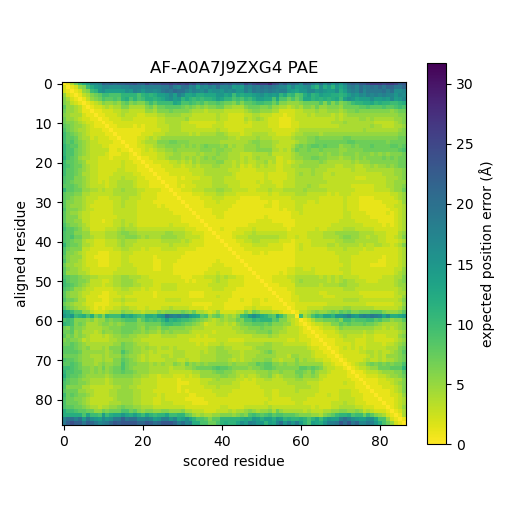85,80,87,62,59,75,53,59,39,78,90,77,70,41,67,66,76,82,91,72,92,72,90,74,94,76,49,76,48,76,50,73,41,52,92,76,14,42,33,35,34,22,54,71,80,46,90,63,62,79,45,39,34,68,80,54,60,75,81,85,88,84,86,85,63,76,102,54,92,73,86,86,76,89,85,79,87,82,89,76,88,128

Mean predicted aligned error: 4.55 Å